Protein AF-A0A4R3SZS3-F1 (afdb_monomer_lite)

Radius of gyration: 17.29 Å; chains: 1; bounding box: 33×36×46 Å

pLDDT: mean 85.22, std 11.5, range [37.09, 95.25]

Structure (mmCIF, N/CA/C/O backbone):
data_AF-A0A4R3SZS3-F1
#
_entry.id   AF-A0A4R3SZS3-F1
#
loop_
_atom_site.group_PDB
_atom_site.id
_atom_site.type_symbol
_atom_site.label_atom_id
_atom_site.label_alt_id
_atom_site.label_comp_id
_atom_site.label_asym_id
_atom_site.label_entity_id
_atom_site.label_seq_id
_atom_site.pdbx_PDB_ins_code
_atom_site.Cartn_x
_atom_site.Cartn_y
_atom_site.Cartn_z
_atom_site.occupancy
_atom_site.B_iso_or_equiv
_atom_site.auth_seq_id
_atom_site.auth_comp_id
_atom_site.auth_asym_id
_atom_site.auth_atom_id
_atom_site.pdbx_PDB_model_num
ATOM 1 N N . MET A 1 1 ? 6.883 -11.138 11.845 1.00 39.03 1 MET A N 1
ATOM 2 C CA . MET A 1 1 ? 6.620 -12.195 10.840 1.00 39.03 1 MET A CA 1
ATOM 3 C C . MET A 1 1 ? 5.262 -12.806 11.138 1.00 39.03 1 MET A C 1
ATOM 5 O O . MET A 1 1 ? 5.011 -13.099 12.299 1.00 39.03 1 MET A O 1
ATOM 9 N N . ALA A 1 2 ? 4.391 -12.972 10.139 1.00 49.38 2 ALA A N 1
ATOM 10 C CA . ALA A 1 2 ? 3.156 -13.734 10.322 1.00 49.38 2 ALA A CA 1
ATOM 11 C C . ALA A 1 2 ? 3.510 -15.203 10.615 1.00 49.38 2 ALA A C 1
ATOM 13 O O . ALA A 1 2 ? 4.336 -15.787 9.911 1.00 49.38 2 ALA A O 1
ATOM 14 N N . ALA A 1 3 ? 2.933 -15.781 11.670 1.00 54.97 3 ALA A N 1
ATOM 15 C CA . ALA A 1 3 ? 3.149 -17.182 12.007 1.00 54.97 3 ALA A CA 1
ATOM 16 C C . ALA A 1 3 ? 2.511 -18.072 10.929 1.00 54.97 3 ALA A C 1
ATOM 18 O O . ALA A 1 3 ? 1.340 -17.901 10.595 1.00 54.97 3 ALA A O 1
ATOM 19 N N . ARG A 1 4 ? 3.279 -19.020 10.379 1.00 64.06 4 ARG A N 1
ATOM 20 C CA . ARG A 1 4 ? 2.726 -20.083 9.535 1.00 64.06 4 ARG A CA 1
ATOM 21 C C . ARG A 1 4 ? 2.145 -21.138 10.466 1.00 64.06 4 ARG A C 1
ATOM 23 O O . ARG A 1 4 ? 2.892 -21.910 11.052 1.00 64.06 4 ARG A O 1
ATOM 30 N N . ASP A 1 5 ? 0.827 -21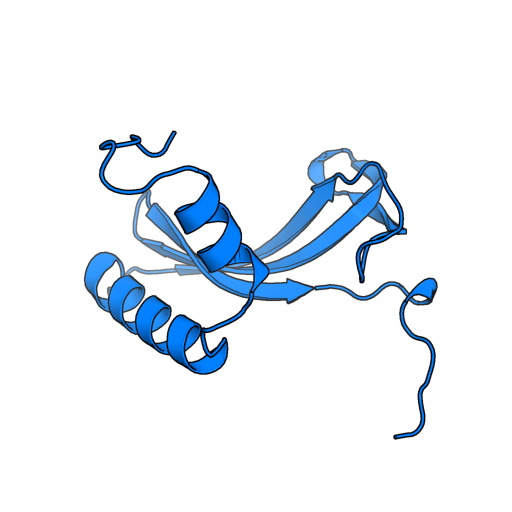.157 10.607 1.00 77.19 5 ASP A N 1
ATOM 31 C CA . ASP A 1 5 ? 0.118 -22.162 11.409 1.00 77.19 5 ASP A CA 1
ATOM 32 C C . ASP A 1 5 ? -0.027 -23.519 10.687 1.00 77.19 5 ASP A C 1
ATOM 34 O O . ASP A 1 5 ? -0.649 -24.438 11.210 1.00 77.19 5 ASP A O 1
ATOM 38 N N . GLY A 1 6 ? 0.559 -23.650 9.488 1.00 79.81 6 GLY A N 1
ATOM 39 C CA . GLY A 1 6 ? 0.596 -24.883 8.700 1.00 79.81 6 GLY A CA 1
ATOM 40 C C . GLY A 1 6 ? -0.722 -25.243 8.014 1.00 79.81 6 GLY A C 1
ATOM 41 O O . GLY A 1 6 ? -0.775 -26.261 7.330 1.00 79.81 6 GLY A O 1
ATOM 42 N N . LYS A 1 7 ? -1.774 -24.424 8.152 1.00 84.81 7 LYS A N 1
ATOM 43 C CA . LYS A 1 7 ? -3.102 -24.737 7.598 1.00 84.81 7 LYS A CA 1
ATOM 44 C C . LYS A 1 7 ? -3.159 -24.726 6.073 1.00 84.81 7 LYS A C 1
ATOM 46 O O . LYS A 1 7 ? -4.003 -25.410 5.506 1.00 84.81 7 LYS A O 1
ATOM 51 N N . PHE A 1 8 ? -2.279 -23.969 5.421 1.00 85.19 8 PHE A N 1
ATOM 52 C CA . PHE A 1 8 ? -2.239 -23.831 3.967 1.00 85.19 8 PHE A CA 1
ATOM 53 C C . PHE A 1 8 ? -0.827 -24.098 3.440 1.00 85.19 8 PHE A C 1
ATOM 55 O O . PHE A 1 8 ? 0.160 -23.605 3.993 1.00 85.19 8 PHE A O 1
ATOM 62 N N . GLY A 1 9 ? -0.739 -24.881 2.362 1.00 89.19 9 GLY A N 1
ATOM 63 C CA . GLY A 1 9 ? 0.517 -25.161 1.664 1.00 89.19 9 GLY A CA 1
ATOM 64 C C . GLY A 1 9 ? 1.025 -23.956 0.867 1.00 89.19 9 GLY A C 1
ATOM 65 O O . GLY A 1 9 ? 0.277 -23.019 0.588 1.00 89.19 9 GLY A O 1
ATOM 66 N N . PHE A 1 10 ? 2.300 -23.995 0.466 1.00 87.75 10 PHE A N 1
ATOM 67 C CA . PHE A 1 10 ? 2.917 -22.934 -0.341 1.00 87.75 10 PHE A CA 1
ATOM 68 C C . PHE A 1 10 ? 2.124 -22.653 -1.624 1.00 87.75 10 PHE A C 1
ATOM 70 O O . PHE A 1 10 ? 1.759 -21.505 -1.865 1.00 87.75 10 PHE A O 1
ATOM 77 N N . ASP A 1 11 ? 1.784 -23.699 -2.381 1.00 90.00 11 ASP A N 1
ATOM 78 C CA . ASP A 1 11 ? 1.076 -23.561 -3.658 1.00 90.00 11 ASP A CA 1
ATOM 79 C C . ASP A 1 11 ? -0.323 -22.959 -3.489 1.00 90.00 11 ASP A C 1
ATOM 81 O O . ASP A 1 11 ? -0.751 -22.159 -4.314 1.00 90.00 11 ASP A O 1
ATOM 85 N N . GLN A 1 12 ? -1.018 -23.271 -2.388 1.00 88.62 12 GLN A N 1
ATOM 86 C CA . GLN A 1 12 ? -2.330 -22.682 -2.098 1.00 88.62 12 GLN A CA 1
ATOM 87 C C . GLN A 1 12 ? -2.233 -21.181 -1.824 1.00 88.62 12 GLN A C 1
ATOM 89 O O . GLN A 1 12 ? -3.027 -20.412 -2.362 1.00 88.62 12 GLN A O 1
ATOM 94 N N . ILE A 1 13 ? -1.262 -20.753 -1.008 1.00 88.62 13 ILE A N 1
ATOM 95 C CA . ILE A 1 13 ? -1.058 -19.324 -0.731 1.00 88.62 13 ILE A CA 1
ATOM 96 C C . ILE A 1 13 ? -0.608 -18.605 -2.004 1.00 88.62 13 ILE A C 1
ATOM 98 O O . ILE A 1 13 ? -1.103 -17.518 -2.291 1.00 88.62 13 ILE A O 1
ATOM 102 N N . HIS A 1 14 ? 0.303 -19.208 -2.771 1.00 88.38 14 HIS A N 1
ATOM 103 C CA . HIS A 1 14 ? 0.775 -18.641 -4.028 1.00 88.38 14 HIS A CA 1
ATOM 104 C C . HIS A 1 14 ? -0.391 -18.432 -4.998 1.00 88.38 14 HIS A C 1
ATOM 106 O O . HIS A 1 14 ? -0.628 -17.301 -5.404 1.00 88.38 14 HIS A O 1
ATOM 112 N N . HIS A 1 15 ? -1.170 -19.482 -5.273 1.00 88.19 15 HIS A N 1
ATOM 113 C CA . HIS A 1 15 ? -2.347 -19.424 -6.141 1.00 88.19 15 HIS A CA 1
ATOM 114 C C . HIS A 1 15 ? -3.369 -18.380 -5.672 1.00 88.19 15 HIS A C 1
ATOM 116 O O . HIS A 1 15 ? -3.852 -17.588 -6.475 1.00 88.19 15 HIS A O 1
ATOM 122 N N . PHE A 1 16 ? -3.653 -18.316 -4.366 1.00 86.81 16 PHE A N 1
ATOM 123 C CA . PHE A 1 16 ? -4.559 -17.311 -3.806 1.00 86.81 16 PHE A CA 1
ATOM 124 C C . PHE A 1 16 ? -4.097 -15.873 -4.091 1.00 86.81 16 PHE A C 1
ATOM 126 O O . PHE A 1 16 ? -4.914 -15.019 -4.432 1.00 86.81 16 PHE A O 1
ATOM 133 N N . VAL A 1 17 ? -2.793 -15.602 -3.970 1.00 87.19 17 VAL A N 1
ATOM 134 C CA . VAL A 1 17 ? -2.227 -14.267 -4.209 1.00 87.19 17 VAL A CA 1
ATOM 135 C C . VAL A 1 17 ? -2.137 -13.944 -5.703 1.00 87.19 17 VAL A C 1
ATOM 137 O O . VAL A 1 17 ? -2.399 -12.801 -6.080 1.00 87.19 17 VAL A O 1
ATOM 140 N N . THR A 1 18 ? -1.771 -14.911 -6.550 1.00 86.69 18 THR A N 1
ATOM 141 C CA . THR A 1 18 ? -1.477 -14.667 -7.971 1.00 86.69 18 THR A CA 1
ATOM 142 C C . THR A 1 18 ? -2.696 -14.709 -8.874 1.00 86.69 18 THR A C 1
ATOM 144 O O . THR A 1 18 ? -2.811 -13.869 -9.764 1.00 86.69 18 THR A O 1
ATOM 147 N N . ASP A 1 19 ? -3.616 -15.646 -8.655 1.00 83.81 19 ASP A N 1
ATOM 148 C CA . ASP A 1 19 ? -4.630 -15.973 -9.667 1.00 83.81 19 ASP A CA 1
ATOM 149 C C . ASP A 1 19 ? -5.859 -15.069 -9.580 1.00 83.81 19 ASP A C 1
ATOM 151 O O . ASP A 1 19 ? -6.770 -15.159 -10.400 1.00 83.81 19 ASP A O 1
ATOM 155 N N . GLY A 1 20 ? -5.873 -14.140 -8.621 1.00 72.38 20 GLY A N 1
ATOM 156 C CA . GLY A 1 20 ? -6.788 -13.009 -8.681 1.00 72.38 20 GLY A CA 1
ATOM 157 C C . GLY A 1 20 ? -8.262 -13.398 -8.565 1.00 72.38 20 GLY A C 1
ATOM 158 O O . GLY A 1 20 ? -9.115 -12.618 -8.977 1.00 72.38 20 GLY A O 1
ATOM 159 N N . VAL A 1 21 ? -8.589 -14.547 -7.960 1.00 83.25 21 VAL A N 1
ATOM 160 C CA . VAL A 1 21 ? -9.965 -15.073 -7.784 1.00 83.25 21 VAL A CA 1
ATOM 161 C C . VAL A 1 21 ? -10.868 -14.214 -6.875 1.00 83.25 21 VAL A C 1
ATOM 163 O O . VAL A 1 21 ? -11.955 -14.619 -6.470 1.00 83.25 21 VAL A O 1
ATOM 166 N N . TRP A 1 22 ? -10.415 -13.013 -6.539 1.00 86.50 22 TRP A N 1
ATOM 167 C CA . TRP A 1 22 ? -10.963 -12.078 -5.574 1.00 86.50 22 TRP A CA 1
ATOM 168 C C . TRP A 1 22 ? -11.144 -10.686 -6.191 1.00 86.50 22 TRP A C 1
ATOM 170 O O . TRP A 1 22 ? -10.313 -10.182 -6.944 1.00 86.50 22 TRP A O 1
ATOM 180 N N . SER A 1 23 ? -12.253 -10.038 -5.842 1.00 89.44 23 SER A N 1
ATOM 181 C CA . SER A 1 23 ? -12.581 -8.680 -6.282 1.00 89.44 23 SER A CA 1
ATOM 182 C C . SER A 1 23 ? -11.864 -7.647 -5.410 1.00 89.44 23 SER A C 1
ATOM 184 O O . SER A 1 23 ? -12.115 -7.567 -4.205 1.00 89.44 23 SER A O 1
ATOM 186 N N . SER A 1 24 ? -11.008 -6.814 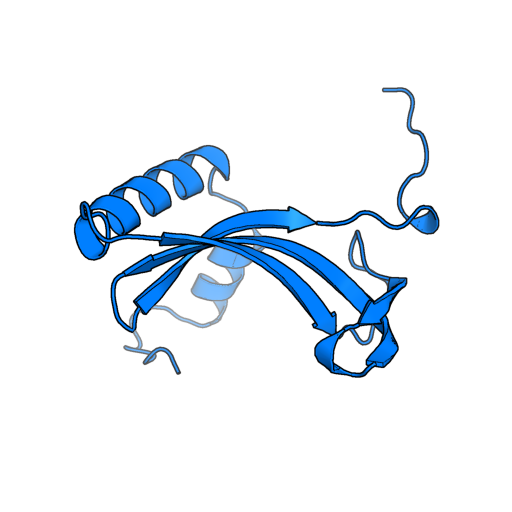-6.014 1.00 87.62 24 SER A N 1
ATOM 187 C CA . SER A 1 24 ? -10.300 -5.740 -5.296 1.00 87.62 24 SER A CA 1
ATOM 188 C C . SER A 1 24 ? -11.253 -4.781 -4.557 1.00 87.62 24 SER A C 1
ATOM 190 O O . SER A 1 24 ? -11.031 -4.553 -3.365 1.00 87.62 24 SER A O 1
ATOM 192 N N . PRO A 1 25 ? -12.355 -4.281 -5.160 1.00 91.44 25 PRO A N 1
ATOM 193 C CA . PRO A 1 25 ? -13.338 -3.476 -4.430 1.00 91.44 25 PRO A CA 1
ATOM 194 C C . PRO A 1 25 ? -13.946 -4.194 -3.218 1.00 91.44 25 PRO A C 1
ATOM 196 O O . PRO A 1 25 ? -14.098 -3.595 -2.154 1.00 91.44 25 PRO A O 1
ATOM 199 N N . SER A 1 26 ? -14.256 -5.487 -3.349 1.00 92.44 26 SER A N 1
ATOM 200 C CA . SER A 1 26 ? -14.851 -6.274 -2.262 1.00 92.44 26 SER A CA 1
ATOM 201 C C . SER A 1 26 ? -13.874 -6.463 -1.101 1.00 92.44 26 SER A C 1
ATOM 203 O O . SER A 1 26 ? -14.254 -6.295 0.056 1.00 92.44 26 SER A O 1
ATOM 205 N N . LEU A 1 27 ? -12.598 -6.734 -1.391 1.00 90.88 27 LEU A N 1
ATOM 206 C CA . LEU A 1 27 ? -11.557 -6.826 -0.363 1.00 90.88 27 LEU A CA 1
ATOM 207 C C . LEU A 1 27 ? -11.306 -5.491 0.326 1.00 90.88 27 LEU A C 1
ATOM 209 O O . LEU A 1 27 ? -11.111 -5.456 1.539 1.00 90.88 27 LEU A O 1
ATOM 213 N N . GLN A 1 28 ? -11.318 -4.391 -0.429 1.00 91.56 28 GLN A N 1
ATOM 214 C CA . GLN A 1 28 ? -11.182 -3.056 0.144 1.00 91.56 28 GLN A CA 1
ATOM 215 C C . GLN A 1 28 ? -12.335 -2.754 1.104 1.00 91.56 28 GLN A C 1
ATOM 217 O O . GLN A 1 28 ? -12.080 -2.265 2.201 1.00 91.56 28 GLN A O 1
ATOM 222 N N . ALA A 1 29 ? -13.573 -3.107 0.747 1.00 94.19 29 ALA A N 1
ATOM 223 C CA . ALA A 1 29 ? -14.726 -2.949 1.631 1.00 94.19 29 ALA A CA 1
ATOM 224 C C . ALA A 1 29 ? -14.582 -3.761 2.931 1.00 94.19 29 ALA A C 1
ATOM 226 O O . ALA A 1 29 ? -14.728 -3.193 4.014 1.00 94.19 29 ALA A O 1
ATOM 227 N N . VAL A 1 30 ? -14.227 -5.050 2.838 1.00 95.00 30 VAL A N 1
ATOM 228 C CA . VAL A 1 30 ? -13.997 -5.904 4.020 1.00 95.00 30 VAL A CA 1
ATOM 229 C C . VAL A 1 30 ? -12.869 -5.341 4.887 1.00 95.00 30 VAL A C 1
ATOM 231 O O . VAL A 1 30 ? -13.021 -5.224 6.101 1.00 95.00 30 VAL A O 1
ATOM 234 N N . ARG A 1 31 ? -11.757 -4.912 4.273 1.00 92.75 31 ARG A N 1
ATOM 235 C CA . ARG A 1 31 ? -10.648 -4.273 4.991 1.00 92.75 31 ARG A CA 1
ATOM 236 C C . ARG A 1 31 ? -11.119 -3.035 5.747 1.00 92.75 31 ARG A C 1
ATOM 238 O O . ARG A 1 31 ? -10.808 -2.907 6.922 1.00 92.75 31 ARG A O 1
ATOM 245 N N . LEU A 1 32 ? -11.855 -2.128 5.106 1.00 93.94 32 LEU A N 1
ATOM 246 C CA . LEU A 1 32 ? -12.329 -0.901 5.753 1.00 93.94 32 LEU A CA 1
ATOM 247 C C . LEU A 1 32 ? -13.267 -1.192 6.931 1.00 93.94 32 LEU A C 1
ATOM 249 O O . LEU A 1 32 ? -13.160 -0.527 7.960 1.00 93.94 32 LEU A O 1
ATOM 253 N N . GLN A 1 33 ? -14.134 -2.201 6.813 1.00 95.25 33 GLN A N 1
ATOM 254 C CA . GLN A 1 33 ? -14.990 -2.646 7.916 1.00 95.25 33 GLN A CA 1
ATOM 255 C C . GLN A 1 33 ? -14.164 -3.151 9.105 1.00 95.25 33 GLN A C 1
ATOM 257 O O . GLN A 1 33 ? -14.390 -2.710 10.233 1.00 95.25 33 GLN A O 1
ATOM 262 N N . GLU A 1 34 ? -13.173 -4.012 8.861 1.00 94.44 34 GLU A N 1
ATOM 263 C CA . GLU A 1 34 ? -12.309 -4.540 9.924 1.00 94.44 34 GLU A CA 1
ATOM 264 C C . GLU A 1 34 ? -11.426 -3.462 10.554 1.00 94.44 34 GLU A C 1
ATOM 266 O O . GLU A 1 34 ? -11.287 -3.417 11.775 1.00 94.44 34 GLU A O 1
ATOM 271 N N . VAL A 1 35 ? -10.877 -2.548 9.752 1.00 93.25 35 VAL A N 1
ATOM 272 C CA . VAL A 1 35 ? -10.093 -1.419 10.266 1.00 93.25 35 VAL A CA 1
ATOM 273 C C . VAL A 1 35 ? -10.960 -0.521 11.140 1.00 93.25 35 VAL A C 1
ATOM 275 O O . VAL A 1 35 ? -10.567 -0.207 12.260 1.00 93.25 35 VAL A O 1
ATOM 278 N N . ASN A 1 36 ? -12.163 -0.165 10.689 1.00 92.56 36 ASN A N 1
ATOM 279 C CA . ASN A 1 36 ? -13.080 0.632 11.497 1.00 92.56 36 ASN A CA 1
ATOM 280 C C . ASN A 1 36 ? -13.451 -0.081 12.809 1.00 92.56 36 ASN A C 1
ATOM 282 O O . ASN A 1 36 ? -13.505 0.553 13.856 1.00 92.56 36 ASN A O 1
ATOM 286 N N . ARG A 1 37 ? -13.653 -1.403 12.778 1.00 92.50 37 ARG A N 1
ATOM 287 C CA . ARG A 1 37 ? -13.946 -2.201 13.977 1.00 92.50 37 ARG A CA 1
ATOM 288 C C . ARG A 1 37 ? -12.776 -2.243 14.967 1.00 92.50 37 ARG A C 1
ATOM 290 O O . ARG A 1 37 ? -13.012 -2.259 16.171 1.00 92.50 37 ARG A O 1
ATOM 297 N N . LEU A 1 38 ? -11.539 -2.329 14.475 1.00 89.62 38 LEU A N 1
ATOM 298 C CA . LEU A 1 38 ? -10.347 -2.538 15.303 1.00 89.62 38 LEU A CA 1
ATOM 299 C C . LEU A 1 38 ? -9.720 -1.241 15.812 1.00 89.62 38 LEU A C 1
ATOM 301 O O . LEU A 1 38 ? -9.233 -1.209 16.940 1.00 89.62 38 LEU A O 1
ATOM 305 N N . VAL A 1 39 ? -9.695 -0.201 14.979 1.00 89.62 39 VAL A N 1
ATOM 306 C CA . VAL A 1 39 ? -8.974 1.048 15.263 1.00 89.62 39 VAL A CA 1
ATOM 307 C C . VAL A 1 39 ? -9.806 2.303 15.010 1.00 89.62 39 VAL A C 1
ATOM 309 O O . VAL A 1 39 ? -9.315 3.389 15.282 1.00 89.62 39 VAL A O 1
ATOM 312 N N . GLY A 1 40 ? -11.040 2.192 14.504 1.00 89.19 40 GLY A N 1
ATOM 313 C CA . GLY A 1 40 ? -11.922 3.336 14.274 1.00 89.19 40 GLY A CA 1
ATOM 314 C C . GLY A 1 40 ? -12.445 3.923 15.585 1.00 89.19 40 GLY A C 1
ATOM 315 O O . GLY A 1 40 ? -13.305 3.339 16.241 1.00 89.19 40 GLY A O 1
ATOM 316 N N . ASP A 1 41 ? -11.953 5.099 15.964 1.00 88.06 41 ASP A N 1
ATOM 317 C CA . ASP A 1 41 ? -12.425 5.849 17.125 1.00 88.06 41 ASP A CA 1
ATOM 318 C C . ASP A 1 41 ? -12.383 7.368 16.863 1.00 88.06 41 ASP A C 1
ATOM 320 O O . ASP A 1 41 ? -11.938 7.830 15.817 1.00 88.06 41 ASP A O 1
ATOM 324 N N . LYS A 1 42 ? -12.883 8.182 17.802 1.00 88.19 42 LYS A N 1
ATOM 325 C CA . LYS A 1 42 ? -12.911 9.651 17.639 1.00 88.19 42 LYS A CA 1
ATOM 326 C C . LYS A 1 42 ? -11.530 10.315 17.705 1.00 88.19 42 LYS A C 1
ATOM 328 O O . LYS A 1 42 ? -11.416 11.487 17.360 1.00 88.19 42 LYS A O 1
ATOM 333 N N . ALA A 1 43 ? -10.526 9.607 18.203 1.00 88.50 43 ALA A N 1
ATOM 334 C CA . ALA A 1 43 ? -9.154 10.065 18.356 1.00 88.50 43 ALA A CA 1
ATOM 335 C C . ALA A 1 43 ? -8.234 9.538 17.237 1.00 88.50 43 ALA A C 1
ATOM 337 O O . ALA A 1 43 ? -7.022 9.741 17.312 1.00 88.50 43 ALA A O 1
ATOM 338 N N . THR A 1 44 ? -8.779 8.882 16.204 1.00 91.50 44 THR A N 1
ATOM 339 C CA . THR A 1 44 ? -7.998 8.460 15.040 1.00 91.50 44 THR A CA 1
ATOM 340 C C . THR A 1 44 ? -7.534 9.648 14.220 1.00 91.50 44 THR A C 1
ATOM 342 O O . THR A 1 44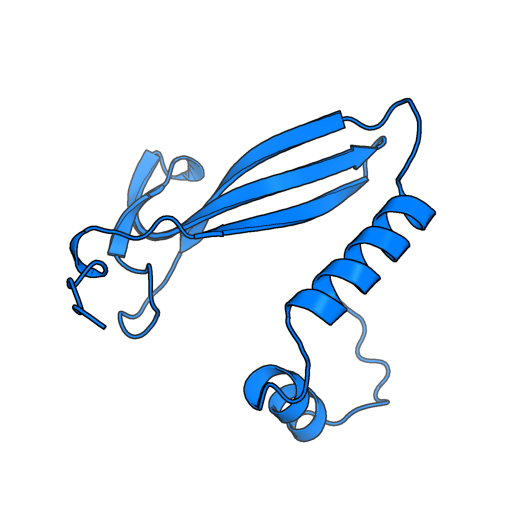 ? -8.307 10.567 13.941 1.00 91.50 44 THR A O 1
ATOM 345 N N . TYR A 1 45 ? -6.310 9.551 13.721 1.00 92.88 45 TYR A N 1
ATOM 346 C CA . TYR A 1 45 ? -5.744 10.472 12.752 1.00 92.88 45 TYR A CA 1
ATOM 347 C C . TYR A 1 45 ? -5.737 9.836 11.369 1.00 92.88 45 TYR A C 1
ATOM 349 O O . TYR A 1 45 ? -5.427 8.653 11.210 1.00 92.88 45 TYR A O 1
ATOM 357 N N . LEU A 1 46 ? -6.048 10.650 10.365 1.00 93.62 46 LEU A N 1
ATOM 358 C CA . LEU A 1 46 ? -5.816 10.306 8.974 1.00 93.62 46 LEU A CA 1
ATOM 359 C C . LEU A 1 46 ? -4.442 10.842 8.574 1.00 93.62 46 LEU A C 1
ATOM 361 O O . LEU A 1 46 ? -4.236 12.054 8.537 1.00 93.62 46 LEU A O 1
ATOM 365 N N . VAL A 1 47 ? -3.513 9.939 8.287 1.00 93.31 47 VAL A N 1
ATOM 366 C CA . VAL A 1 47 ? -2.159 10.269 7.843 1.00 93.31 47 VAL A CA 1
ATOM 367 C C . VAL A 1 47 ? -2.063 9.995 6.348 1.00 93.31 47 VAL A C 1
ATOM 369 O O . VAL A 1 47 ? -2.459 8.927 5.877 1.00 93.31 47 VAL A O 1
ATOM 372 N N . ILE A 1 48 ? -1.560 10.976 5.604 1.00 94.06 48 ILE A N 1
ATOM 373 C CA . ILE A 1 48 ? -1.253 10.849 4.181 1.00 94.06 48 ILE A CA 1
ATOM 374 C C . ILE A 1 48 ? 0.255 10.959 4.055 1.00 94.06 48 ILE A C 1
ATOM 376 O O . ILE A 1 48 ? 0.826 11.956 4.491 1.00 94.06 48 ILE A O 1
ATOM 380 N N . ASP A 1 49 ? 0.868 9.934 3.482 1.00 91.38 49 ASP A N 1
ATOM 381 C CA . ASP A 1 49 ? 2.320 9.826 3.379 1.00 91.38 49 ASP A CA 1
ATOM 382 C C . ASP A 1 49 ? 2.708 9.140 2.069 1.00 91.38 49 ASP A C 1
ATOM 384 O O . ASP A 1 49 ? 1.999 8.230 1.602 1.00 91.38 49 ASP A O 1
ATOM 388 N N . ASP A 1 50 ? 3.807 9.583 1.464 1.00 89.00 50 ASP A N 1
ATOM 389 C CA . ASP A 1 50 ? 4.400 8.897 0.326 1.00 89.00 50 ASP A CA 1
ATOM 390 C C . ASP A 1 50 ? 5.311 7.758 0.791 1.00 89.00 50 ASP A C 1
ATOM 392 O O . ASP A 1 50 ? 6.029 7.852 1.778 1.00 89.00 50 ASP A O 1
ATOM 396 N N . ALA A 1 51 ? 5.284 6.648 0.062 1.00 87.44 51 ALA A N 1
ATOM 397 C CA . ALA A 1 51 ? 6.168 5.520 0.301 1.00 87.44 51 ALA A CA 1
ATOM 398 C C . ALA A 1 51 ? 6.829 5.101 -1.007 1.00 87.44 51 ALA A C 1
ATOM 400 O O . ALA A 1 51 ? 6.194 5.081 -2.064 1.00 87.44 51 ALA A O 1
ATOM 401 N N . ALA A 1 52 ? 8.099 4.716 -0.932 1.00 90.25 52 ALA A N 1
ATOM 402 C CA . ALA A 1 52 ? 8.843 4.207 -2.072 1.00 90.25 52 ALA A CA 1
ATOM 403 C C . ALA A 1 52 ? 9.291 2.769 -1.815 1.00 90.25 52 ALA A C 1
ATOM 405 O O . ALA A 1 52 ? 10.080 2.480 -0.917 1.00 90.25 52 ALA A O 1
ATOM 406 N N . LEU A 1 53 ? 8.813 1.850 -2.646 1.00 89.44 53 LEU A N 1
ATOM 407 C CA . LEU A 1 53 ? 9.218 0.454 -2.608 1.00 89.44 53 LEU A CA 1
ATOM 408 C C . LEU A 1 53 ? 10.413 0.275 -3.538 1.00 89.44 53 LEU A C 1
ATOM 410 O O . LEU A 1 53 ? 10.276 0.390 -4.753 1.00 89.44 53 LEU A O 1
ATOM 414 N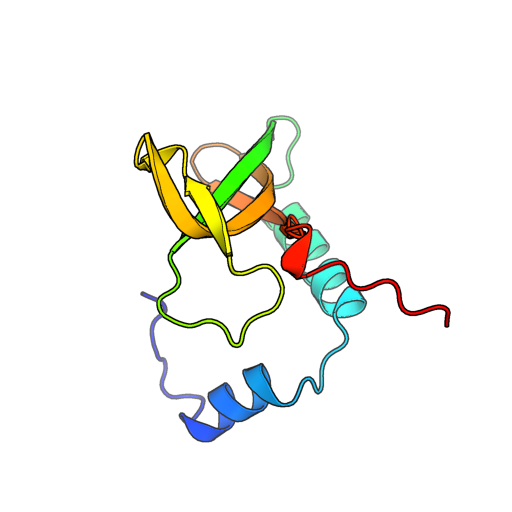 N . SER A 1 54 ? 11.592 0.002 -2.981 1.00 89.00 54 SER A N 1
ATOM 415 C CA . SER A 1 54 ? 12.791 -0.256 -3.788 1.00 89.00 54 SER A CA 1
ATOM 416 C C . SER A 1 54 ? 12.616 -1.522 -4.630 1.00 89.00 54 SER A C 1
ATOM 418 O O . SER A 1 54 ? 12.209 -2.568 -4.117 1.00 89.00 54 SER A O 1
ATOM 420 N N . LYS A 1 55 ? 12.938 -1.439 -5.925 1.00 88.19 55 LYS A N 1
ATOM 421 C CA . LYS A 1 55 ? 12.747 -2.532 -6.890 1.00 88.19 55 LYS A CA 1
ATOM 422 C C . LYS A 1 55 ? 14.033 -2.781 -7.671 1.00 88.19 55 LYS A C 1
ATOM 424 O O . LYS A 1 55 ? 14.793 -1.866 -7.967 1.00 88.19 55 LYS A O 1
ATOM 429 N N . LYS A 1 56 ? 14.298 -4.053 -7.978 1.00 82.12 56 LYS A N 1
ATOM 430 C CA . LYS A 1 56 ? 15.509 -4.485 -8.700 1.00 82.12 56 LYS A CA 1
ATOM 431 C C . LYS A 1 56 ? 15.273 -4.827 -10.177 1.00 82.12 56 LYS A C 1
ATOM 433 O O . LYS A 1 56 ? 16.243 -5.126 -10.858 1.00 82.12 56 LYS A O 1
ATOM 438 N N . GLY A 1 57 ? 14.033 -4.810 -10.662 1.00 79.69 57 GLY A N 1
ATOM 439 C CA . GLY A 1 57 ? 13.697 -5.145 -12.049 1.00 79.69 57 GLY A CA 1
ATOM 440 C C . GLY A 1 57 ? 12.680 -4.178 -12.644 1.00 79.69 57 GLY A C 1
ATOM 441 O O . GLY A 1 57 ? 12.137 -3.349 -11.920 1.00 79.69 57 GLY A O 1
ATOM 442 N N . ASP A 1 58 ? 12.412 -4.332 -13.941 1.00 75.81 58 ASP A N 1
ATOM 443 C CA . ASP A 1 58 ? 11.695 -3.331 -14.752 1.00 75.81 58 ASP A CA 1
ATOM 444 C C . ASP A 1 58 ? 10.334 -3.829 -15.277 1.00 75.81 58 ASP A C 1
ATOM 446 O O . ASP A 1 58 ? 9.691 -3.183 -16.098 1.00 75.81 58 ASP A O 1
ATOM 450 N N . TYR A 1 59 ? 9.887 -4.998 -14.810 1.00 77.56 59 TYR A N 1
ATOM 451 C CA . TYR A 1 59 ? 8.681 -5.678 -15.302 1.00 77.56 59 TYR A CA 1
ATOM 452 C C . TYR A 1 59 ? 7.405 -5.340 -14.518 1.00 77.56 59 TYR A C 1
ATOM 454 O O . TYR A 1 59 ? 6.355 -5.932 -14.756 1.00 77.56 59 TYR A O 1
ATOM 462 N N . GLU A 1 60 ? 7.477 -4.408 -13.570 1.00 77.94 60 GLU A N 1
ATOM 463 C CA . GLU A 1 60 ? 6.331 -3.984 -12.770 1.00 77.94 60 GLU A CA 1
ATOM 464 C C . GLU A 1 60 ? 5.865 -2.584 -13.183 1.00 77.94 60 GLU A C 1
ATOM 466 O O . GLU A 1 60 ? 6.660 -1.659 -13.355 1.00 77.94 60 GLU A O 1
ATOM 471 N N . VAL A 1 61 ? 4.549 -2.403 -13.302 1.00 85.00 61 VAL A N 1
ATOM 472 C CA . VAL A 1 61 ? 3.968 -1.103 -13.650 1.00 85.00 61 VAL A CA 1
ATOM 473 C C . VAL A 1 61 ? 4.242 -0.091 -12.535 1.00 85.00 61 VAL A C 1
ATOM 475 O O . VAL A 1 61 ? 4.030 -0.376 -11.359 1.00 85.00 61 VAL A O 1
ATOM 478 N N . GLY A 1 62 ? 4.687 1.111 -12.894 1.00 87.62 62 GLY A N 1
ATOM 479 C CA . GLY A 1 62 ? 4.999 2.160 -11.922 1.00 87.62 62 GLY A CA 1
ATOM 480 C C . GLY A 1 62 ? 6.415 2.080 -11.347 1.00 87.62 62 GLY A C 1
ATOM 481 O O . GLY A 1 62 ? 6.771 2.931 -10.532 1.00 87.62 62 GLY A O 1
ATOM 482 N N . VAL A 1 63 ? 7.223 1.096 -11.762 1.00 91.00 63 VAL A N 1
ATOM 483 C CA . VAL A 1 63 ? 8.651 1.034 -11.431 1.00 91.00 63 VAL A CA 1
ATOM 484 C C . VAL A 1 63 ? 9.453 1.873 -12.415 1.00 91.00 63 VAL A C 1
ATOM 486 O O . VAL A 1 63 ? 9.342 1.705 -13.627 1.00 91.00 63 VAL A O 1
ATOM 489 N N . ALA A 1 64 ? 10.249 2.794 -11.882 1.00 90.56 64 ALA A N 1
ATOM 490 C CA . ALA A 1 64 ? 11.216 3.581 -12.635 1.00 90.56 64 ALA A CA 1
ATOM 491 C C . ALA A 1 64 ? 12.232 4.217 -11.678 1.00 90.56 64 ALA A C 1
ATOM 493 O O . ALA A 1 64 ? 12.081 4.169 -10.455 1.00 90.56 64 ALA A O 1
ATOM 494 N N . ALA A 1 65 ? 13.231 4.899 -12.240 1.00 90.75 65 ALA A N 1
ATOM 495 C CA . ALA A 1 65 ? 14.062 5.827 -11.486 1.00 90.75 65 ALA A CA 1
ATOM 496 C C . ALA A 1 65 ? 13.204 6.994 -10.954 1.00 90.75 65 ALA A C 1
ATOM 498 O O . ALA A 1 65 ? 12.793 7.869 -11.717 1.00 90.75 65 ALA A O 1
ATOM 499 N N . GLN A 1 66 ? 12.930 7.002 -9.649 1.00 89.44 66 GLN A N 1
ATOM 500 C CA . GLN A 1 66 ? 12.142 8.031 -8.962 1.00 89.44 66 GLN A CA 1
ATOM 501 C C . GLN A 1 66 ? 12.869 8.480 -7.692 1.00 89.44 66 GLN A C 1
ATOM 503 O O . GLN A 1 66 ? 13.738 7.772 -7.178 1.00 89.44 66 GLN A O 1
ATOM 508 N N . TYR A 1 67 ? 12.555 9.680 -7.202 1.00 88.25 67 TYR A N 1
ATOM 509 C CA . TYR A 1 67 ? 13.140 10.185 -5.962 1.00 88.25 67 TYR A CA 1
ATOM 510 C C . TYR A 1 67 ? 12.567 9.426 -4.761 1.00 88.25 67 TYR A C 1
ATOM 512 O O . TYR A 1 67 ? 11.351 9.354 -4.596 1.00 88.25 67 TYR A O 1
ATOM 520 N N . VAL A 1 68 ? 13.449 8.872 -3.929 1.00 87.50 68 VAL A N 1
ATOM 521 C CA . VAL A 1 68 ? 13.093 8.184 -2.687 1.00 87.50 68 VAL A CA 1
ATOM 522 C C . VAL A 1 68 ? 13.488 9.065 -1.514 1.00 87.50 68 VAL A C 1
ATOM 524 O O . VAL A 1 68 ? 14.683 9.242 -1.257 1.00 87.50 68 VAL A O 1
ATOM 527 N N . PHE A 1 69 ? 12.492 9.596 -0.799 1.00 80.81 69 PHE A N 1
ATOM 528 C CA . PHE A 1 69 ? 12.717 10.514 0.317 1.00 80.81 69 PHE A CA 1
ATOM 529 C C . PHE A 1 69 ? 13.578 9.886 1.421 1.00 80.81 69 PHE A C 1
ATOM 531 O O . PHE A 1 69 ? 14.559 10.496 1.837 1.00 80.81 69 PHE A O 1
ATOM 538 N N . GLU A 1 70 ? 13.295 8.634 1.800 1.00 80.81 70 GLU A N 1
ATOM 539 C CA . GLU A 1 70 ? 14.035 7.892 2.837 1.00 80.81 70 GLU A CA 1
ATOM 540 C C . GLU A 1 70 ? 15.552 7.831 2.575 1.00 80.81 70 GLU A C 1
ATOM 542 O O . GLU A 1 70 ? 16.354 7.895 3.504 1.00 80.81 70 GLU A O 1
ATOM 547 N N . PHE A 1 71 ? 15.962 7.750 1.305 1.00 80.75 71 PHE A N 1
ATOM 548 C CA . PHE A 1 71 ? 17.372 7.654 0.918 1.00 80.75 71 PHE A CA 1
ATOM 549 C C . PHE A 1 71 ? 17.960 8.963 0.383 1.00 80.75 71 PHE A C 1
ATOM 551 O O . PHE A 1 71 ? 19.135 8.980 0.010 1.00 80.75 71 PHE A O 1
ATOM 558 N N . GLY A 1 72 ? 17.158 10.026 0.278 1.00 88.75 72 GLY A N 1
ATOM 559 C CA . GLY A 1 72 ? 17.573 11.313 -0.282 1.00 88.75 72 GLY A CA 1
ATOM 560 C C . GLY A 1 72 ? 18.128 11.228 -1.709 1.00 88.75 72 GLY A C 1
ATOM 561 O O . GLY A 1 72 ? 18.987 12.027 -2.082 1.00 88.75 72 GLY A O 1
ATOM 562 N N . LYS A 1 73 ? 17.713 10.228 -2.499 1.00 91.88 73 LYS A N 1
ATOM 563 C CA . LYS A 1 73 ? 18.279 9.969 -3.832 1.00 91.88 73 LYS A CA 1
ATOM 564 C C . LYS A 1 73 ? 17.255 9.412 -4.807 1.00 91.88 73 LYS A C 1
ATOM 566 O O . LYS A 1 73 ? 16.291 8.759 -4.417 1.00 91.88 73 LYS A O 1
ATOM 571 N N . THR A 1 74 ? 17.531 9.593 -6.093 1.00 91.81 74 THR A N 1
ATOM 572 C CA . THR A 1 74 ? 16.815 8.891 -7.158 1.00 91.81 74 THR A CA 1
ATOM 573 C C . THR A 1 74 ? 17.294 7.446 -7.240 1.00 91.81 74 THR A C 1
ATOM 575 O O . THR A 1 74 ? 18.496 7.182 -7.322 1.00 91.81 74 THR A O 1
ATOM 578 N N . SER A 1 75 ? 16.367 6.495 -7.215 1.00 91.44 75 SER A N 1
ATOM 579 C CA . SER A 1 75 ? 16.664 5.071 -7.364 1.00 91.44 75 SER A CA 1
ATOM 580 C C . SER A 1 75 ? 15.528 4.355 -8.083 1.00 91.44 75 SER A C 1
ATOM 582 O O . SER A 1 75 ? 14.451 4.920 -8.253 1.00 91.44 75 SER A O 1
ATOM 584 N N . ASN A 1 76 ? 15.775 3.124 -8.531 1.00 91.50 76 ASN A N 1
ATOM 585 C CA . ASN A 1 76 ? 14.720 2.319 -9.129 1.00 91.50 76 ASN A CA 1
ATOM 586 C C . ASN A 1 76 ? 13.737 1.884 -8.037 1.00 91.50 76 ASN A C 1
ATOM 588 O O . ASN A 1 76 ? 14.077 1.109 -7.135 1.00 91.50 76 ASN A O 1
ATOM 592 N N . CYS A 1 77 ? 12.527 2.419 -8.085 1.00 91.94 77 CYS A N 1
ATOM 593 C CA . CYS A 1 77 ? 11.503 2.144 -7.093 1.00 91.94 77 CYS A CA 1
ATOM 594 C C . CYS A 1 77 ? 10.107 2.292 -7.686 1.00 91.94 77 CYS A C 1
ATOM 596 O O . CYS A 1 77 ? 9.921 2.813 -8.787 1.00 91.94 77 CYS A O 1
ATOM 598 N N . GLN A 1 78 ? 9.126 1.829 -6.923 1.00 92.25 78 GLN A N 1
ATOM 599 C CA . GLN A 1 78 ? 7.714 2.091 -7.129 1.00 92.25 78 GLN A CA 1
ATOM 600 C C . GLN A 1 78 ? 7.244 3.034 -6.025 1.00 92.25 78 GLN A C 1
ATOM 602 O O . GLN A 1 78 ? 7.214 2.643 -4.856 1.00 92.25 78 GLN A O 1
ATOM 607 N N . SER A 1 79 ? 6.904 4.267 -6.383 1.00 91.25 79 SER A N 1
ATOM 608 C CA . SER A 1 79 ? 6.399 5.251 -5.427 1.00 91.25 79 SER A CA 1
ATOM 609 C C . SER A 1 79 ? 4.874 5.213 -5.356 1.00 91.25 79 SER A C 1
ATOM 611 O O . SER A 1 79 ? 4.187 4.988 -6.357 1.00 91.25 79 SER A O 1
ATOM 613 N N . LEU A 1 80 ? 4.325 5.422 -4.165 1.00 92.62 80 LEU A N 1
ATOM 614 C CA . LEU A 1 80 ? 2.890 5.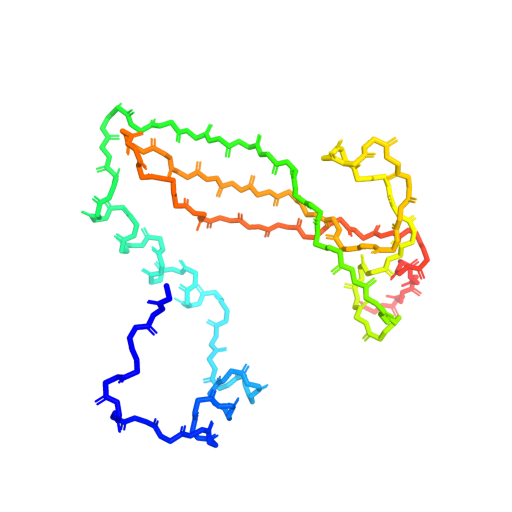431 -3.912 1.00 92.62 80 LEU A CA 1
ATOM 615 C C . LEU A 1 80 ? 2.530 6.487 -2.874 1.00 92.62 80 LEU A C 1
ATOM 617 O O . LEU A 1 80 ? 3.335 6.814 -2.012 1.00 92.62 80 LEU A O 1
ATOM 621 N N . LEU A 1 81 ? 1.299 6.983 -2.945 1.00 93.25 81 LEU A N 1
ATOM 622 C CA . LEU A 1 81 ? 0.664 7.707 -1.853 1.00 93.25 81 LEU A CA 1
ATOM 623 C C . LEU A 1 81 ? -0.184 6.729 -1.056 1.00 93.25 81 LEU A C 1
ATOM 625 O O . LEU A 1 81 ? -0.981 5.973 -1.626 1.00 93.25 81 LEU A O 1
ATOM 629 N N . SER A 1 82 ? -0.021 6.757 0.257 1.00 93.31 82 SER A N 1
ATOM 630 C CA . SER A 1 82 ? -0.784 5.948 1.192 1.00 93.31 82 SER A CA 1
ATOM 631 C C . SER A 1 82 ? -1.721 6.817 2.021 1.00 93.31 82 SER A C 1
ATOM 633 O O . SER A 1 82 ? -1.456 7.988 2.289 1.00 93.31 82 SER A O 1
ATOM 635 N N . VAL A 1 83 ? -2.846 6.225 2.409 1.00 94.94 83 VAL A N 1
ATOM 636 C CA . VAL A 1 83 ? -3.754 6.779 3.408 1.00 94.94 83 VAL A CA 1
ATOM 637 C C . VAL A 1 83 ? -3.792 5.790 4.558 1.00 94.94 83 VAL A C 1
ATOM 639 O O . VAL A 1 83 ? -4.164 4.624 4.376 1.00 94.94 83 VAL A O 1
ATOM 642 N N . ILE A 1 84 ? -3.392 6.254 5.731 1.00 93.62 84 ILE A N 1
ATOM 643 C CA . ILE A 1 84 ? -3.235 5.454 6.938 1.00 93.62 84 ILE A CA 1
ATOM 644 C C . ILE A 1 84 ? -4.190 6.003 7.990 1.00 93.62 84 ILE A C 1
ATOM 646 O O . ILE A 1 84 ? -4.216 7.202 8.260 1.00 93.62 84 ILE A O 1
ATOM 650 N N . LEU A 1 85 ? -4.975 5.115 8.588 1.00 94.44 85 LEU A N 1
ATOM 651 C CA . LEU A 1 85 ? -5.709 5.416 9.805 1.00 94.44 85 LEU A CA 1
ATOM 652 C C . LEU A 1 85 ? -4.825 5.028 10.990 1.00 94.44 85 LEU A C 1
ATOM 654 O O . LEU A 1 85 ? -4.441 3.864 11.119 1.00 94.44 85 LEU A O 1
ATOM 658 N N . ALA A 1 86 ? -4.482 5.995 11.830 1.00 91.62 86 ALA A N 1
ATOM 659 C CA . ALA A 1 86 ? -3.656 5.782 13.010 1.00 91.62 86 ALA A CA 1
ATOM 660 C C . ALA A 1 86 ? -4.470 6.072 14.273 1.00 91.62 86 ALA A C 1
ATOM 662 O O . ALA A 1 86 ? -4.950 7.189 14.461 1.00 91.62 86 ALA A O 1
ATOM 663 N N . SER A 1 87 ? -4.602 5.081 15.154 1.00 88.44 87 SER A N 1
ATOM 664 C CA . SER A 1 87 ? -5.047 5.287 16.537 1.00 88.44 87 SER A CA 1
ATOM 665 C C . SER A 1 87 ? -3.972 4.757 17.475 1.00 88.44 87 SER A C 1
ATOM 667 O O . SER A 1 87 ? -3.532 3.611 17.349 1.00 88.44 87 SER A O 1
ATOM 669 N N . ARG A 1 88 ? -3.537 5.598 18.422 1.00 82.75 88 ARG A N 1
ATOM 670 C CA . ARG A 1 88 ? -2.457 5.286 19.374 1.00 82.75 88 ARG A CA 1
ATOM 671 C C . ARG A 1 88 ? -1.189 4.832 18.630 1.00 82.75 88 ARG A C 1
ATOM 673 O O . ARG A 1 88 ? -0.687 5.568 17.791 1.00 82.75 88 ARG A O 1
ATOM 680 N N . GLU A 1 89 ? -0.689 3.634 18.923 1.00 77.88 89 GLU A N 1
ATOM 681 C CA . GLU A 1 89 ? 0.527 3.058 18.333 1.00 77.88 89 GLU A CA 1
ATOM 682 C C . GLU A 1 89 ? 0.250 2.156 17.116 1.00 77.88 89 GLU A C 1
ATOM 684 O O . GLU A 1 89 ? 1.162 1.495 16.622 1.00 77.88 89 GLU A O 1
ATOM 689 N N . VAL A 1 90 ? -0.997 2.088 16.628 1.00 82.69 90 VAL A N 1
ATOM 690 C CA . VAL A 1 90 ? -1.385 1.165 15.550 1.00 82.69 90 VAL A CA 1
ATOM 691 C C . VAL A 1 90 ? -1.713 1.939 14.267 1.00 82.69 90 VAL A C 1
ATOM 693 O O . VAL A 1 90 ? -2.834 2.434 14.118 1.00 82.69 90 VAL A O 1
ATOM 696 N N . PRO A 1 91 ? -0.766 2.041 13.314 1.00 89.31 91 PRO A N 1
ATOM 697 C CA . PRO A 1 91 ? -1.044 2.540 11.975 1.00 89.31 91 PRO A CA 1
ATOM 698 C C . PRO A 1 91 ? -1.612 1.422 11.093 1.00 89.31 91 PRO A C 1
ATOM 700 O O . PRO A 1 91 ? -1.013 0.352 10.962 1.00 89.31 91 PRO A O 1
ATOM 703 N N . VAL A 1 92 ? -2.749 1.672 10.439 1.00 92.19 92 VAL A N 1
ATOM 704 C CA . VAL A 1 92 ? -3.330 0.742 9.462 1.00 92.19 92 VAL A CA 1
ATOM 705 C C . VAL A 1 92 ? -3.590 1.436 8.134 1.00 92.19 92 VAL A C 1
ATOM 707 O O . VAL A 1 92 ? -4.335 2.409 8.048 1.00 92.19 92 VAL A O 1
ATOM 710 N N . MET A 1 93 ? -2.993 0.913 7.065 1.00 91.50 93 MET A N 1
ATOM 711 C CA . MET A 1 93 ? -3.182 1.441 5.716 1.00 91.50 93 MET A CA 1
ATOM 712 C C . MET A 1 93 ? -4.580 1.097 5.190 1.00 91.50 93 MET A C 1
ATOM 714 O O . MET A 1 93 ? -4.937 -0.073 5.029 1.00 91.50 93 MET A O 1
ATOM 718 N N . ILE A 1 94 ? -5.364 2.128 4.884 1.00 93.56 94 ILE A N 1
ATOM 719 C CA . ILE A 1 94 ? -6.740 2.005 4.385 1.00 93.56 94 ILE A CA 1
ATOM 720 C C . ILE A 1 94 ? -6.860 2.282 2.888 1.00 93.56 94 ILE A C 1
ATOM 722 O O . ILE A 1 94 ? -7.822 1.835 2.259 1.00 93.56 94 ILE A O 1
ATOM 726 N N . GLY A 1 95 ? -5.863 2.938 2.294 1.00 93.00 95 GLY A N 1
ATOM 727 C CA . GLY A 1 95 ? -5.809 3.227 0.866 1.00 93.00 95 GLY A CA 1
ATOM 728 C C . GLY A 1 95 ? -4.377 3.371 0.367 1.00 93.00 95 GLY A C 1
ATOM 729 O O . GLY A 1 95 ? -3.486 3.759 1.118 1.00 93.00 95 GLY A O 1
ATOM 730 N N . LEU A 1 96 ? -4.173 3.053 -0.909 1.00 92.56 96 LEU A N 1
ATOM 731 C CA . LEU A 1 96 ? -2.928 3.316 -1.620 1.00 92.56 96 LEU A CA 1
ATOM 732 C C . LEU A 1 96 ? -3.220 3.650 -3.081 1.00 92.56 96 LEU A C 1
ATOM 734 O O . LEU A 1 96 ? -4.179 3.136 -3.666 1.00 92.56 96 LEU A O 1
ATOM 738 N N . ARG A 1 97 ? -2.387 4.504 -3.666 1.00 91.69 97 ARG A N 1
ATOM 739 C CA . ARG A 1 97 ? -2.394 4.858 -5.088 1.00 91.69 97 ARG A CA 1
ATOM 740 C C . ARG A 1 97 ? -0.954 4.907 -5.570 1.00 91.69 97 ARG A C 1
ATOM 742 O O . ARG A 1 97 ? -0.147 5.630 -4.998 1.00 91.69 97 ARG A O 1
ATOM 749 N N . LEU A 1 98 ? -0.645 4.158 -6.625 1.00 90.31 98 LEU A N 1
ATOM 750 C CA . LEU A 1 98 ? 0.662 4.238 -7.268 1.00 90.31 98 LEU A CA 1
ATOM 751 C C . LEU A 1 98 ? 0.827 5.594 -7.954 1.00 90.31 98 LEU A C 1
ATOM 753 O O . LEU A 1 98 ? -0.092 6.075 -8.623 1.00 90.31 98 LEU A O 1
ATOM 757 N N . PHE A 1 99 ? 2.013 6.173 -7.819 1.00 88.25 99 PHE A N 1
ATOM 758 C CA . PHE A 1 99 ? 2.465 7.204 -8.733 1.00 88.25 99 PHE A CA 1
ATOM 759 C C . PHE A 1 9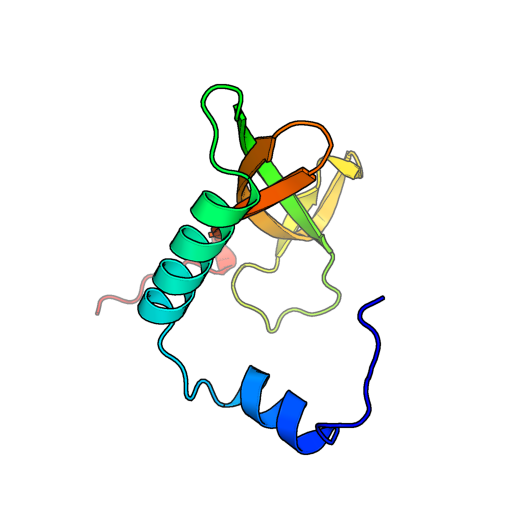9 ? 2.919 6.519 -10.025 1.00 88.25 99 PHE A C 1
ATOM 761 O O . PHE A 1 99 ? 3.732 5.597 -9.988 1.00 88.25 99 PHE A O 1
ATOM 768 N N . PHE A 1 100 ? 2.387 6.952 -11.168 1.00 87.75 100 PHE A N 1
ATOM 769 C CA . PHE A 1 100 ? 2.795 6.427 -12.468 1.00 87.75 100 PHE A CA 1
ATOM 770 C C . PHE A 1 100 ? 3.842 7.354 -13.095 1.00 87.75 100 PHE A C 1
ATOM 772 O O . PHE A 1 100 ? 3.518 8.494 -13.439 1.00 87.75 100 PHE A O 1
ATOM 779 N N . PRO A 1 101 ? 5.090 6.885 -13.278 1.00 85.25 101 PRO A N 1
ATOM 780 C CA . PRO A 1 101 ? 6.098 7.610 -14.034 1.00 85.25 101 PRO A CA 1
ATOM 781 C C . PRO A 1 101 ? 5.627 7.839 -15.468 1.00 85.25 101 PRO A C 1
ATOM 783 O O . PRO A 1 101 ? 4.946 6.992 -16.045 1.00 85.25 101 PRO A O 1
ATOM 786 N N . LYS A 1 102 ? 6.066 8.939 -16.087 1.00 81.50 102 LYS A N 1
ATOM 787 C CA . LYS A 1 102 ? 5.730 9.248 -17.488 1.00 81.50 102 LYS A CA 1
ATOM 788 C C . LYS A 1 102 ? 6.109 8.129 -18.464 1.00 81.50 102 LYS A C 1
ATOM 790 O O . LYS A 1 102 ? 5.428 7.924 -19.458 1.00 81.50 102 LYS A O 1
ATOM 795 N N . SER A 1 103 ? 7.178 7.385 -18.178 1.00 79.75 103 SER A N 1
ATOM 796 C CA . SER A 1 103 ? 7.586 6.219 -18.972 1.00 79.75 103 SER A CA 1
ATOM 797 C C . SER A 1 103 ? 6.554 5.085 -18.957 1.00 79.75 103 SER A C 1
ATOM 799 O O . SER A 1 103 ? 6.525 4.284 -19.883 1.00 79.75 103 SER A O 1
ATOM 801 N N . CYS A 1 104 ? 5.709 5.019 -17.925 1.00 75.31 104 CYS A N 1
ATOM 802 C CA . CYS A 1 104 ? 4.624 4.048 -17.794 1.00 75.31 104 CYS A CA 1
ATOM 803 C C . CYS A 1 104 ? 3.275 4.588 -18.294 1.00 75.31 104 CYS A C 1
ATOM 805 O O . CYS A 1 104 ? 2.331 3.815 -18.430 1.00 75.31 104 CYS A O 1
ATOM 807 N N . THR A 1 105 ? 3.161 5.892 -18.565 1.00 70.56 105 THR A N 1
ATOM 808 C CA . THR A 1 105 ? 1.964 6.499 -19.156 1.00 70.56 105 THR A CA 1
ATOM 809 C C . THR A 1 105 ? 2.106 6.508 -20.675 1.00 70.56 105 THR A C 1
ATOM 811 O O . THR A 1 105 ? 2.383 7.541 -21.282 1.00 70.56 105 THR A O 1
ATOM 814 N N . VAL A 1 106 ? 1.966 5.340 -21.296 1.00 61.34 106 VAL A N 1
ATOM 815 C CA . VAL A 1 106 ? 1.691 5.267 -22.735 1.00 61.34 106 VAL A CA 1
ATOM 816 C C . VAL A 1 106 ? 0.201 5.530 -22.901 1.00 61.34 106 VAL A C 1
ATOM 818 O O . VAL A 1 106 ? -0.613 4.810 -22.324 1.00 61.34 106 VAL A O 1
ATOM 821 N N . ASP A 1 107 ? -0.148 6.587 -23.633 1.00 58.12 107 ASP A N 1
ATOM 822 C CA . ASP A 1 107 ? -1.526 6.830 -24.043 1.00 58.12 107 ASP A CA 1
ATOM 823 C C . ASP A 1 107 ? -2.009 5.616 -24.840 1.00 58.12 107 ASP A C 1
ATOM 825 O O . ASP A 1 107 ? -1.459 5.278 -25.891 1.00 58.12 107 ASP A O 1
ATOM 829 N N . VAL A 1 108 ? -3.012 4.929 -24.308 1.00 51.12 108 VAL A N 1
ATOM 830 C CA . VAL A 1 108 ? -3.802 3.987 -25.081 1.00 51.12 108 VAL A CA 1
ATOM 831 C C . VAL A 1 108 ? -5.165 4.632 -25.154 1.00 51.12 108 VAL A C 1
ATOM 833 O O . VAL A 1 108 ? -5.951 4.520 -24.218 1.00 51.12 108 VAL A O 1
ATOM 836 N N . GLY A 1 109 ? -5.445 5.305 -26.269 1.00 50.03 109 GLY A N 1
ATOM 837 C CA . GLY A 1 109 ? -6.821 5.532 -26.671 1.00 50.03 109 GLY A CA 1
ATOM 838 C C . GLY A 1 109 ? -7.552 4.190 -26.653 1.00 50.03 109 GLY A C 1
ATOM 839 O O . GLY A 1 109 ? -7.360 3.369 -27.554 1.00 50.03 109 GLY A O 1
ATOM 840 N N . ARG A 1 110 ? -8.333 3.950 -25.597 1.00 37.09 110 ARG A N 1
ATOM 841 C CA . ARG A 1 110 ? -9.370 2.927 -25.518 1.00 37.09 110 ARG A CA 1
ATOM 842 C C . ARG A 1 110 ? -10.355 3.220 -24.396 1.00 37.09 110 ARG A C 1
ATOM 844 O O . ARG A 1 110 ? -9.900 3.477 -23.262 1.00 37.09 110 ARG A O 1
#

Sequence (110 aa):
MAARDGKFGFDQIHHFVTDGVWSSPSLQAVRLQEVNRLVGDKATYLVIDDAALSKKGDYEVGVAAQYVFEFGKTSNCQSLLSVILASREVPVMIGLRLFFPKSCTVDVGR

Secondary structure (DSSP, 8-state):
-----SSS-HHHHHHHHHS--S-HHHHHHHHHHHHHHHH-STT-EEEEEEEEEE-S-S-STTEEEEEEGGGTEEEEEEEEEEEEEEETTEEEEEEEEE---GGG------

Foldseek 3Di:
DDDCPVPDDPVRVVCVVPVCPDDPVVVLVVLVVVCCVPANDPQKDKDKDKAWAADDDDPDFQWDQDQGPVVRHTHGTWMKIWIWIDDDPDTDTSDIDTDGDPVNPDDDPD